Protein AF-A0A0S7XSZ0-F1 (afdb_monomer_lite)

Foldseek 3Di:
DPVPLVVVLQVVLVVLVQHPVNLVVLLVQLVVQVVPDPDDDQVSSQVSVVVVVVNHCSDDPSNSVSSVVD

Structure (mmCIF, N/CA/C/O backbone):
data_AF-A0A0S7XSZ0-F1
#
_entry.id   AF-A0A0S7XSZ0-F1
#
loop_
_atom_site.group_PDB
_atom_site.id
_atom_site.type_symbol
_atom_site.label_atom_id
_atom_site.label_alt_id
_atom_site.label_comp_id
_atom_site.label_asym_id
_atom_site.label_entity_id
_atom_site.label_seq_id
_atom_site.pdbx_PDB_ins_code
_atom_site.Cartn_x
_atom_site.Cartn_y
_atom_site.Cartn_z
_atom_site.occupancy
_atom_site.B_iso_or_equiv
_atom_site.auth_seq_id
_atom_site.auth_comp_id
_atom_site.auth_asym_id
_atom_site.auth_atom_id
_atom_site.pdbx_PDB_model_num
ATOM 1 N N . MET A 1 1 ? 2.449 -22.143 -10.960 1.00 48.97 1 MET A N 1
ATOM 2 C CA . MET A 1 1 ? 2.491 -21.616 -9.580 1.00 48.97 1 MET A CA 1
ATOM 3 C C . MET A 1 1 ? 2.573 -20.083 -9.528 1.00 48.97 1 MET A C 1
ATOM 5 O O . MET A 1 1 ? 2.748 -19.554 -8.449 1.00 48.97 1 MET A O 1
ATOM 9 N N . GLU A 1 2 ? 2.380 -19.351 -10.637 1.00 53.47 2 GLU A N 1
ATOM 10 C CA . GLU A 1 2 ? 2.299 -17.869 -10.635 1.00 53.47 2 GLU A CA 1
ATOM 11 C C . GLU A 1 2 ? 0.873 -17.319 -10.485 1.00 53.47 2 GLU A C 1
ATOM 13 O O . GLU A 1 2 ? 0.691 -16.140 -10.209 1.00 53.47 2 GLU A O 1
ATOM 18 N N . LYS A 1 3 ? -0.154 -18.166 -10.640 1.00 54.03 3 LYS A N 1
ATOM 19 C CA . LYS A 1 3 ? -1.560 -17.736 -10.608 1.00 54.03 3 LYS A CA 1
ATOM 20 C C . LYS A 1 3 ? -2.052 -17.263 -9.231 1.00 54.03 3 LYS A C 1
ATOM 22 O O . LYS A 1 3 ? -3.113 -16.672 -9.167 1.00 54.03 3 LYS A O 1
ATOM 27 N N . ASP A 1 4 ? -1.297 -17.494 -8.158 1.00 79.75 4 ASP A N 1
ATOM 28 C CA . ASP A 1 4 ? -1.787 -17.276 -6.793 1.00 79.75 4 ASP A CA 1
ATOM 29 C C . ASP A 1 4 ? -1.575 -15.843 -6.275 1.00 79.75 4 ASP A C 1
ATOM 31 O O . ASP A 1 4 ? -2.483 -15.275 -5.676 1.00 79.75 4 ASP A O 1
ATOM 35 N N . TYR A 1 5 ? -0.413 -15.213 -6.486 1.00 83.69 5 TYR A N 1
ATOM 36 C CA . TYR A 1 5 ? -0.109 -13.932 -5.821 1.00 83.69 5 TYR A CA 1
ATOM 37 C C . TYR A 1 5 ? -0.943 -12.761 -6.338 1.00 83.69 5 TYR A C 1
ATOM 39 O O . TYR A 1 5 ? -1.374 -11.927 -5.543 1.00 83.69 5 TYR A O 1
ATOM 47 N N . ILE A 1 6 ? -1.212 -12.725 -7.646 1.00 86.62 6 ILE A N 1
ATOM 48 C CA . ILE A 1 6 ? -2.061 -11.698 -8.260 1.00 86.62 6 ILE A CA 1
ATOM 49 C C . ILE A 1 6 ? -3.505 -11.845 -7.768 1.00 86.62 6 ILE A C 1
ATOM 51 O O . ILE A 1 6 ? -4.114 -10.850 -7.382 1.00 86.62 6 ILE A O 1
ATOM 55 N N . ASP A 1 7 ? -4.027 -13.072 -7.697 1.00 89.50 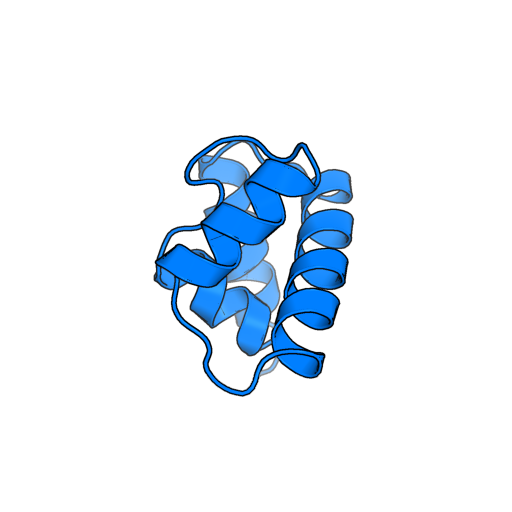7 ASP A N 1
ATOM 56 C CA . ASP A 1 7 ? -5.376 -13.337 -7.189 1.00 89.50 7 ASP A CA 1
ATOM 57 C C . ASP A 1 7 ? -5.487 -12.976 -5.695 1.00 89.50 7 ASP A C 1
ATOM 59 O O . ASP A 1 7 ? -6.452 -12.328 -5.281 1.00 89.50 7 ASP A O 1
ATOM 63 N N . TYR A 1 8 ? -4.466 -13.295 -4.886 1.00 91.75 8 TYR A N 1
ATOM 64 C CA . TYR A 1 8 ? -4.403 -12.877 -3.481 1.00 91.75 8 TYR A CA 1
ATOM 65 C C . TYR A 1 8 ? -4.297 -11.361 -3.314 1.00 91.75 8 TYR A C 1
ATOM 67 O O . TYR A 1 8 ? -4.901 -10.812 -2.390 1.00 91.75 8 TYR A O 1
ATOM 75 N N . LEU A 1 9 ? -3.538 -10.678 -4.174 1.00 93.50 9 LEU A N 1
ATOM 76 C CA . LEU A 1 9 ? -3.425 -9.223 -4.158 1.00 93.50 9 LEU A CA 1
ATOM 77 C C . LEU A 1 9 ? -4.761 -8.573 -4.518 1.00 93.50 9 LEU A C 1
ATOM 79 O O . LEU A 1 9 ? -5.207 -7.673 -3.809 1.00 93.50 9 LEU A O 1
ATOM 83 N N . LEU A 1 10 ? -5.423 -9.060 -5.568 1.00 93.06 10 LEU A N 1
ATOM 84 C CA . LEU A 1 10 ? -6.736 -8.583 -5.993 1.00 93.06 10 LEU A CA 1
ATOM 85 C C . LEU A 1 10 ? -7.777 -8.748 -4.881 1.00 93.06 10 LEU A C 1
ATOM 87 O O . LEU A 1 10 ? -8.431 -7.772 -4.517 1.00 93.06 10 LEU A O 1
ATOM 91 N N . ASP A 1 11 ? -7.898 -9.943 -4.298 1.00 93.88 11 ASP A N 1
ATOM 92 C CA . ASP A 1 11 ? -8.842 -10.213 -3.206 1.00 93.88 11 ASP A CA 1
ATOM 93 C C . ASP A 1 11 ? -8.547 -9.359 -1.959 1.00 93.88 11 ASP A C 1
ATOM 95 O O . ASP A 1 11 ? -9.455 -8.768 -1.365 1.00 93.88 11 ASP A O 1
ATOM 99 N N . HIS A 1 12 ? -7.273 -9.242 -1.573 1.00 95.44 12 HIS A N 1
ATOM 100 C CA . HIS A 1 12 ? -6.865 -8.458 -0.406 1.00 95.44 12 HIS A CA 1
ATOM 101 C C . HIS A 1 12 ? -7.147 -6.964 -0.588 1.00 95.44 12 HIS A C 1
ATOM 103 O O . HIS A 1 12 ? -7.702 -6.321 0.304 1.00 95.44 12 HIS A O 1
ATOM 109 N N . MET A 1 13 ? -6.809 -6.409 -1.750 1.00 95.31 13 MET A N 1
ATOM 110 C CA . MET A 1 13 ? -6.967 -4.981 -2.027 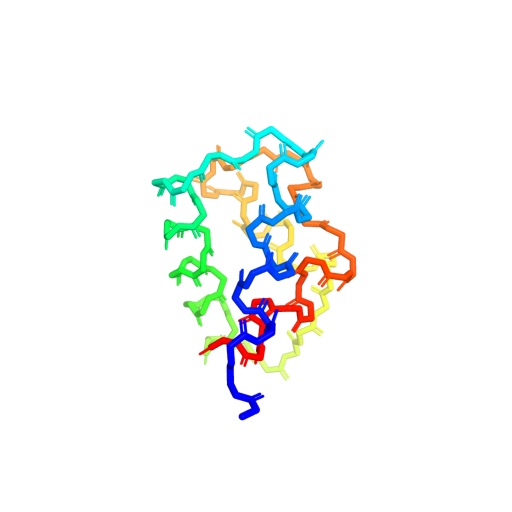1.00 95.31 13 MET A CA 1
ATOM 111 C C . MET A 1 13 ? -8.429 -4.604 -2.289 1.00 95.31 13 MET A C 1
ATOM 113 O O . MET A 1 13 ? -8.873 -3.547 -1.833 1.00 95.31 13 MET A O 1
ATOM 117 N N . ALA A 1 14 ? -9.222 -5.503 -2.879 1.00 94.38 14 ALA A N 1
ATOM 118 C CA . ALA A 1 14 ? -10.665 -5.322 -3.019 1.00 94.38 14 ALA A CA 1
ATOM 119 C C . ALA A 1 14 ? -11.364 -5.189 -1.655 1.00 94.38 14 ALA A C 1
ATOM 121 O O . ALA A 1 14 ? -12.201 -4.303 -1.473 1.00 94.38 14 ALA A O 1
ATOM 122 N N . LYS A 1 15 ? -10.970 -5.990 -0.651 1.00 94.38 15 LYS A N 1
ATOM 123 C CA . LYS A 1 15 ? -11.480 -5.874 0.734 1.00 94.38 15 LYS A CA 1
ATOM 124 C C . LYS A 1 15 ? -11.142 -4.537 1.396 1.00 94.38 15 LYS A C 1
ATOM 126 O O . LYS A 1 15 ? -11.810 -4.141 2.348 1.00 94.38 15 LYS A O 1
ATOM 131 N N . ARG A 1 16 ? -10.129 -3.833 0.886 1.00 92.50 16 ARG A N 1
ATOM 132 C CA . ARG A 1 16 ? -9.709 -2.496 1.329 1.00 92.50 16 ARG A CA 1
ATOM 133 C C . ARG A 1 16 ? -10.312 -1.368 0.481 1.00 92.50 16 ARG A C 1
ATOM 135 O O . ARG A 1 16 ? -9.948 -0.213 0.667 1.00 92.50 16 ARG A O 1
ATOM 142 N N . GLY A 1 17 ? -11.231 -1.686 -0.434 1.00 92.75 17 GLY A N 1
ATOM 143 C CA . GLY A 1 17 ? -11.903 -0.708 -1.292 1.00 92.75 17 GLY A CA 1
ATOM 144 C C . GLY A 1 17 ? -11.078 -0.244 -2.496 1.00 92.75 17 GLY A C 1
ATOM 145 O O . GLY A 1 17 ? -11.456 0.727 -3.146 1.00 92.75 17 GLY A O 1
ATOM 146 N N . VAL A 1 18 ? -9.971 -0.922 -2.812 1.00 92.75 18 VAL A N 1
ATOM 147 C CA . VAL A 1 18 ? -9.144 -0.635 -3.991 1.00 92.75 18 VAL A CA 1
ATOM 148 C C . VAL A 1 18 ? -9.635 -1.502 -5.149 1.00 92.75 18 VAL A C 1
ATOM 150 O O . VAL A 1 18 ? -9.570 -2.729 -5.088 1.00 92.75 18 VAL A O 1
ATOM 153 N N . ASN A 1 19 ? -10.154 -0.868 -6.200 1.00 92.50 19 ASN A N 1
ATOM 154 C CA . ASN A 1 19 ? -10.575 -1.566 -7.418 1.00 92.50 19 ASN A CA 1
ATOM 155 C C . ASN A 1 19 ? -9.373 -1.905 -8.323 1.00 92.50 19 ASN A C 1
ATOM 157 O O . ASN A 1 19 ? -8.244 -1.510 -8.043 1.00 92.50 19 ASN A O 1
ATOM 161 N N . ILE A 1 20 ? -9.611 -2.631 -9.418 1.00 90.88 20 ILE A N 1
ATOM 162 C CA . ILE A 1 20 ? -8.537 -3.113 -10.297 1.00 90.88 20 ILE A CA 1
ATOM 163 C C . ILE A 1 20 ? -7.742 -1.984 -10.973 1.00 90.88 20 ILE A C 1
ATOM 165 O O . ILE A 1 20 ? -6.517 -2.053 -11.027 1.00 90.88 20 ILE A O 1
ATOM 169 N N . ASP A 1 21 ? -8.406 -0.916 -11.418 1.00 91.75 21 ASP A N 1
ATOM 170 C CA . ASP A 1 21 ? -7.740 0.221 -12.068 1.00 91.75 21 ASP A CA 1
ATOM 171 C C . ASP A 1 21 ? -6.853 0.977 -11.072 1.00 91.75 21 ASP A C 1
ATOM 173 O O . ASP A 1 21 ? -5.709 1.335 -11.366 1.00 91.75 21 ASP A O 1
ATOM 177 N N . MET A 1 22 ? -7.359 1.161 -9.851 1.00 94.62 22 MET A N 1
A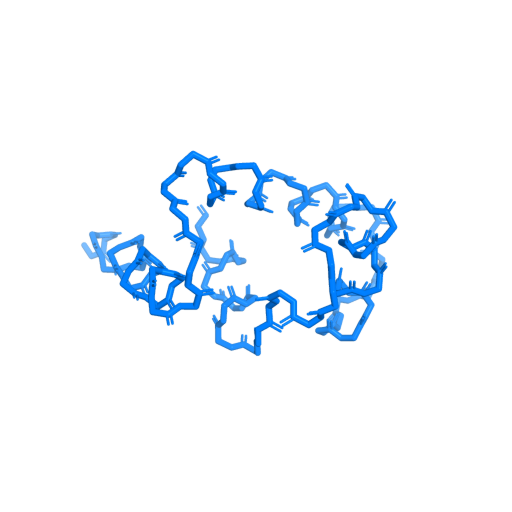TOM 178 C CA . MET A 1 22 ? -6.597 1.707 -8.735 1.00 94.62 22 MET A CA 1
ATOM 179 C C . MET A 1 22 ? -5.433 0.787 -8.362 1.00 94.62 22 MET A C 1
ATOM 181 O O . MET A 1 22 ? -4.330 1.266 -8.132 1.00 94.62 22 MET A O 1
ATOM 185 N N . LEU A 1 23 ? -5.631 -0.529 -8.342 1.00 94.69 23 LEU A N 1
ATOM 186 C CA . LEU A 1 23 ? -4.569 -1.470 -8.007 1.00 94.69 23 LEU A CA 1
ATOM 187 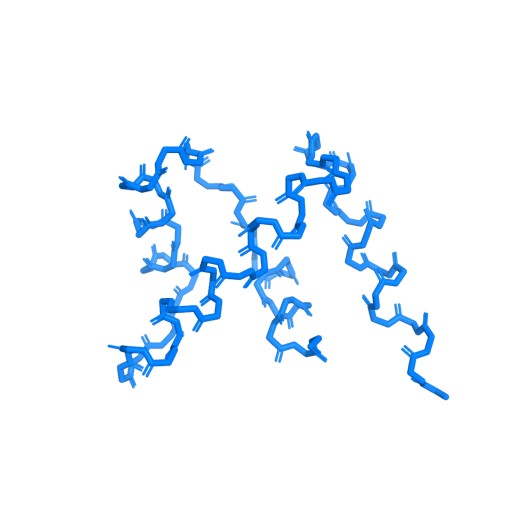C C . LEU A 1 23 ? -3.402 -1.382 -8.996 1.00 94.69 23 LEU A C 1
ATOM 189 O O . LEU A 1 23 ? -2.251 -1.337 -8.572 1.00 94.69 23 LEU A O 1
ATOM 193 N N . MET A 1 24 ? -3.683 -1.289 -10.296 1.00 94.06 24 MET A N 1
ATOM 194 C CA . MET A 1 24 ? -2.644 -1.121 -11.317 1.00 94.06 24 MET A CA 1
ATOM 195 C C . MET A 1 24 ? -1.849 0.177 -11.119 1.00 94.06 24 MET A C 1
ATOM 197 O O . MET A 1 24 ? -0.622 0.185 -11.240 1.00 94.06 24 MET A O 1
ATOM 201 N N . GLY A 1 25 ? -2.535 1.272 -10.775 1.00 96.12 25 GLY A N 1
ATOM 202 C CA . GLY A 1 25 ? -1.887 2.535 -10.415 1.00 96.12 25 GLY A CA 1
ATOM 203 C C . GLY A 1 25 ? -1.021 2.410 -9.160 1.00 96.12 25 GLY A C 1
ATOM 204 O O . GLY A 1 25 ? 0.119 2.866 -9.149 1.00 96.12 25 GLY A O 1
ATOM 205 N N . LEU A 1 26 ? -1.541 1.735 -8.137 1.00 96.19 26 LEU A N 1
ATOM 206 C CA . LEU A 1 26 ? -0.866 1.522 -6.865 1.00 96.19 26 LEU A CA 1
ATOM 207 C C . LEU A 1 26 ? 0.402 0.675 -7.028 1.00 96.19 26 LEU A C 1
ATOM 209 O O . LEU A 1 26 ? 1.443 1.051 -6.501 1.00 96.19 26 LEU A O 1
ATOM 213 N N . ILE A 1 27 ? 0.346 -0.419 -7.796 1.00 95.81 27 ILE A N 1
ATOM 214 C CA . ILE A 1 27 ? 1.513 -1.265 -8.100 1.00 95.81 27 ILE A CA 1
ATOM 215 C C . ILE A 1 27 ? 2.612 -0.435 -8.768 1.00 95.81 27 ILE A C 1
ATOM 217 O O . ILE A 1 27 ? 3.763 -0.472 -8.338 1.00 95.81 27 ILE A O 1
ATOM 221 N N . ARG A 1 28 ? 2.259 0.356 -9.789 1.00 96.00 28 ARG A N 1
ATOM 222 C CA . ARG A 1 28 ? 3.215 1.222 -10.493 1.00 96.00 28 ARG A CA 1
ATOM 223 C C . ARG A 1 28 ? 3.872 2.223 -9.544 1.00 96.00 28 ARG A C 1
ATOM 225 O O . ARG A 1 28 ? 5.095 2.360 -9.546 1.00 96.00 28 ARG A O 1
ATOM 232 N N . ASP A 1 29 ? 3.073 2.918 -8.741 1.00 96.75 29 ASP A N 1
ATOM 233 C CA . ASP A 1 29 ? 3.570 3.972 -7.860 1.00 96.75 29 ASP A CA 1
ATOM 234 C C . ASP A 1 29 ? 4.441 3.387 -6.730 1.00 96.75 29 ASP A C 1
ATOM 236 O O . ASP A 1 29 ? 5.505 3.931 -6.429 1.00 96.75 29 ASP A O 1
ATOM 240 N N . VAL A 1 30 ? 4.062 2.231 -6.170 1.00 96.31 30 VAL A N 1
ATOM 241 C C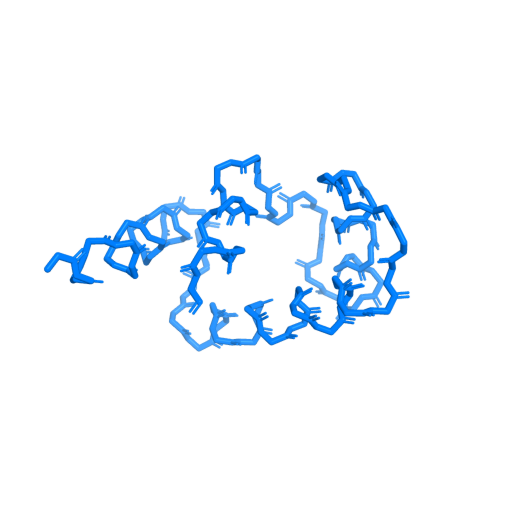A . VAL A 1 30 ? 4.897 1.474 -5.220 1.00 96.31 30 VAL A CA 1
ATOM 242 C C . VAL A 1 30 ? 6.205 1.034 -5.874 1.00 96.31 30 VAL A C 1
ATOM 244 O O . VAL A 1 30 ? 7.266 1.243 -5.288 1.00 96.31 30 VAL A O 1
ATOM 247 N N . GLY A 1 31 ? 6.163 0.497 -7.096 1.00 94.75 31 GLY A N 1
ATOM 248 C CA . GLY A 1 31 ? 7.361 0.112 -7.844 1.00 94.75 31 GLY A CA 1
ATOM 249 C C . GLY A 1 31 ? 8.326 1.285 -8.042 1.00 94.75 31 GLY A C 1
ATOM 250 O O . GLY A 1 31 ? 9.526 1.155 -7.804 1.00 94.75 31 GLY A O 1
ATOM 251 N N . HIS A 1 32 ? 7.807 2.467 -8.383 1.00 94.94 32 HIS A N 1
ATOM 252 C CA . HIS A 1 32 ? 8.611 3.686 -8.498 1.00 94.94 32 HIS A CA 1
ATOM 253 C C . HIS A 1 32 ? 9.233 4.109 -7.161 1.00 94.94 32 HIS A C 1
ATOM 255 O O . HIS A 1 32 ? 10.393 4.522 -7.133 1.00 94.94 32 HIS A O 1
ATOM 261 N N . ILE A 1 33 ? 8.491 4.016 -6.055 1.00 95.06 33 ILE A N 1
ATOM 262 C CA . ILE A 1 33 ? 9.013 4.334 -4.718 1.00 95.06 33 ILE A CA 1
ATOM 263 C C . ILE A 1 33 ? 10.157 3.383 -4.358 1.00 95.06 33 ILE A C 1
ATOM 265 O O . ILE A 1 33 ? 11.216 3.831 -3.920 1.00 95.06 33 ILE A O 1
ATOM 269 N N . VAL A 1 34 ? 9.945 2.085 -4.574 1.00 93.50 34 VAL A N 1
ATOM 270 C CA . VAL A 1 34 ? 10.877 1.008 -4.229 1.00 93.50 34 VAL A CA 1
ATOM 271 C C . VAL A 1 34 ? 12.181 1.114 -5.016 1.00 93.50 34 VAL A C 1
ATOM 273 O O . VAL A 1 34 ? 13.249 1.066 -4.417 1.00 93.50 34 VAL A O 1
ATOM 276 N N . ILE A 1 35 ? 12.120 1.342 -6.332 1.00 92.50 35 ILE A N 1
ATOM 277 C CA . ILE A 1 35 ? 13.317 1.460 -7.185 1.00 92.50 35 ILE A CA 1
ATOM 278 C C . ILE A 1 35 ? 14.194 2.659 -6.788 1.00 92.50 35 ILE A C 1
ATOM 280 O O . ILE A 1 35 ? 15.412 2.616 -6.940 1.00 92.50 35 ILE A O 1
ATOM 284 N N . ASN A 1 36 ? 13.589 3.729 -6.268 1.00 89.62 36 ASN A N 1
ATOM 285 C CA . ASN A 1 36 ? 14.289 4.966 -5.914 1.00 89.62 36 ASN A CA 1
ATOM 286 C C . ASN A 1 36 ? 14.658 5.070 -4.424 1.00 89.62 36 ASN A C 1
ATOM 288 O O . ASN A 1 36 ? 15.115 6.128 -3.985 1.00 89.62 36 ASN A O 1
ATOM 292 N N . SER A 1 37 ? 14.458 4.008 -3.639 1.00 88.06 37 SER A N 1
ATOM 293 C CA . SER A 1 37 ? 14.699 4.013 -2.193 1.00 88.06 37 SER A CA 1
ATOM 294 C C . SER A 1 37 ? 15.695 2.925 -1.799 1.00 88.06 37 SER A C 1
ATOM 296 O O . SER A 1 37 ? 15.595 1.786 -2.236 1.00 88.06 37 SER A O 1
ATOM 298 N N . SER A 1 38 ? 16.655 3.264 -0.936 1.00 83.12 38 SER A N 1
ATOM 299 C CA . SER A 1 38 ? 17.638 2.309 -0.399 1.00 83.12 38 SER A CA 1
ATOM 300 C C . SER A 1 38 ? 17.102 1.451 0.752 1.00 83.12 38 SER A C 1
ATOM 302 O O . SER A 1 38 ? 17.740 0.476 1.132 1.00 83.12 38 SER A O 1
ATOM 304 N N . ASP A 1 39 ? 15.966 1.840 1.331 1.00 84.31 39 ASP A N 1
ATOM 305 C CA . ASP A 1 39 ? 15.290 1.146 2.425 1.00 84.31 39 ASP A CA 1
ATOM 306 C C . ASP A 1 39 ? 13.781 1.135 2.147 1.00 84.31 39 ASP A C 1
ATOM 308 O O . ASP A 1 39 ? 13.208 2.156 1.754 1.00 84.31 39 ASP A O 1
ATOM 312 N N . ILE A 1 40 ? 13.148 -0.025 2.315 1.00 90.12 40 ILE A N 1
ATOM 313 C CA . ILE A 1 40 ? 11.728 -0.246 2.034 1.00 90.12 40 ILE A CA 1
ATOM 314 C C . ILE A 1 40 ? 11.059 -0.618 3.350 1.00 90.12 40 ILE A C 1
ATOM 316 O O . ILE A 1 40 ? 11.201 -1.732 3.850 1.00 90.12 40 ILE A O 1
ATOM 320 N N . SER A 1 41 ? 10.276 0.313 3.887 1.00 95.00 41 SER A N 1
ATOM 321 C CA . SER A 1 41 ? 9.393 0.055 5.022 1.00 95.00 41 SER A CA 1
ATOM 322 C C . SER A 1 41 ? 7.965 0.456 4.683 1.00 95.00 41 SER A C 1
ATOM 324 O O . SER A 1 41 ? 7.735 1.412 3.937 1.00 95.00 41 SER A O 1
ATOM 326 N N . LEU A 1 42 ? 6.991 -0.236 5.279 1.00 96.38 42 LEU A N 1
ATOM 327 C CA . LEU A 1 42 ? 5.572 0.073 5.101 1.00 96.38 42 LEU A CA 1
ATOM 328 C C . LEU A 1 42 ? 5.248 1.535 5.414 1.00 96.38 42 LEU A C 1
ATOM 330 O O . LEU A 1 42 ? 4.450 2.163 4.717 1.00 96.38 42 LEU A O 1
ATOM 334 N N . LYS A 1 43 ? 5.884 2.081 6.456 1.00 96.06 43 LYS A N 1
ATOM 335 C CA . LYS A 1 43 ? 5.721 3.478 6.852 1.00 96.06 43 LYS A CA 1
ATOM 336 C C . LYS A 1 43 ? 6.184 4.421 5.741 1.00 96.06 43 LYS A C 1
ATOM 338 O O . LYS A 1 43 ? 5.403 5.266 5.319 1.00 96.06 43 LYS A O 1
ATOM 343 N N . LEU A 1 44 ? 7.406 4.236 5.237 1.00 95.31 44 LEU A N 1
ATOM 344 C CA . LEU A 1 44 ? 7.956 5.076 4.171 1.00 95.31 44 LEU A CA 1
ATOM 345 C C . LEU A 1 44 ? 7.096 5.004 2.904 1.00 95.31 44 LEU A C 1
ATOM 347 O O . LEU A 1 44 ? 6.794 6.031 2.300 1.00 95.31 44 LEU A O 1
ATOM 351 N N . VAL A 1 45 ? 6.684 3.799 2.504 1.00 96.69 45 VAL A N 1
ATOM 352 C CA . VAL A 1 45 ? 5.870 3.612 1.297 1.00 96.69 45 VAL A CA 1
ATOM 353 C C . VAL A 1 45 ? 4.513 4.299 1.448 1.00 96.69 45 VAL A C 1
ATOM 355 O O . VAL A 1 45 ? 4.124 5.054 0.562 1.00 96.69 45 VAL A O 1
ATOM 358 N N . ASN A 1 46 ? 3.818 4.122 2.576 1.00 97.12 46 ASN A N 1
ATOM 359 C CA . ASN A 1 46 ? 2.544 4.806 2.816 1.00 97.12 46 ASN A CA 1
ATOM 360 C C . ASN A 1 46 ? 2.695 6.331 2.891 1.00 97.12 46 ASN A C 1
ATOM 362 O O . ASN A 1 46 ? 1.848 7.033 2.348 1.00 97.12 46 ASN A O 1
ATOM 366 N N . GLU A 1 47 ? 3.768 6.856 3.491 1.00 96.19 47 GLU A N 1
ATOM 367 C CA . GLU A 1 47 ? 4.048 8.299 3.485 1.00 96.19 47 GLU A CA 1
ATOM 368 C C . GLU A 1 47 ? 4.215 8.822 2.052 1.00 96.19 47 GLU A C 1
ATOM 370 O O . GLU A 1 47 ? 3.684 9.872 1.697 1.00 96.19 47 GLU A O 1
ATOM 375 N N . ARG A 1 48 ? 4.926 8.095 1.183 1.00 96.38 48 ARG A N 1
ATOM 376 C CA . ARG A 1 48 ? 5.088 8.485 -0.227 1.00 96.38 48 ARG A CA 1
ATOM 377 C C . ARG A 1 48 ? 3.785 8.380 -1.015 1.00 96.38 48 ARG A C 1
ATOM 379 O O . ARG A 1 48 ? 3.485 9.283 -1.788 1.00 96.38 48 ARG A O 1
ATOM 386 N N . LEU A 1 49 ? 2.998 7.331 -0.795 1.00 97.00 49 LEU A N 1
ATOM 387 C CA . LEU A 1 49 ? 1.685 7.172 -1.419 1.00 97.00 49 LEU A CA 1
ATOM 388 C C . LEU A 1 49 ? 0.705 8.271 -0.982 1.00 97.00 49 LEU A C 1
ATOM 390 O O . LEU A 1 49 ? -0.048 8.777 -1.813 1.00 97.00 49 LEU A O 1
ATOM 394 N N . GLU A 1 50 ? 0.753 8.701 0.282 1.00 97.50 50 GLU A N 1
ATOM 395 C CA . GLU A 1 50 ? -0.040 9.834 0.766 1.00 97.50 50 GLU A CA 1
ATOM 396 C C . GLU A 1 50 ? 0.308 11.119 -0.000 1.00 97.50 50 GLU A C 1
ATOM 398 O O . GLU A 1 50 ? -0.598 11.807 -0.471 1.00 97.50 50 GLU A O 1
ATOM 403 N N . HIS A 1 51 ? 1.599 11.397 -0.226 1.00 96.69 51 HIS A N 1
ATOM 404 C CA . HIS A 1 51 ? 2.036 12.533 -1.051 1.00 96.69 51 HIS A CA 1
ATOM 405 C C . HIS A 1 51 ? 1.575 12.442 -2.515 1.00 96.69 51 HIS A C 1
ATOM 407 O O . HIS A 1 51 ? 1.430 13.471 -3.172 1.00 96.69 51 HIS A O 1
ATOM 413 N N . LEU A 1 52 ? 1.339 11.232 -3.026 1.00 95.56 52 LEU A N 1
ATOM 414 C CA . LEU A 1 52 ? 0.802 10.985 -4.368 1.00 95.56 52 LEU A CA 1
ATOM 415 C C . LEU A 1 52 ? -0.736 11.047 -4.424 1.00 95.56 52 LEU A C 1
ATOM 417 O O . LEU A 1 52 ? -1.314 10.901 -5.497 1.00 95.56 52 LEU A O 1
ATOM 421 N N . GLY A 1 53 ? -1.408 11.287 -3.293 1.00 96.44 53 GLY A N 1
ATOM 422 C CA . GLY A 1 53 ? -2.861 11.448 -3.226 1.00 96.44 53 GLY A CA 1
ATOM 423 C C . GLY A 1 53 ? -3.646 10.159 -2.976 1.00 96.44 53 GLY A C 1
ATOM 424 O O . GLY A 1 53 ? -4.873 10.190 -3.022 1.00 96.44 53 GLY A O 1
ATOM 425 N N . TRP A 1 54 ? -2.981 9.042 -2.659 1.00 95.06 54 TRP A N 1
ATOM 426 C CA . TRP A 1 54 ? -3.656 7.778 -2.325 1.00 95.06 54 TRP A CA 1
ATOM 427 C C . TRP A 1 54 ? -4.393 7.822 -0.979 1.00 95.06 54 TRP A C 1
ATOM 429 O O . TRP A 1 54 ? -5.310 7.039 -0.741 1.00 95.06 54 TRP A O 1
ATOM 439 N N . GLY A 1 55 ? -4.012 8.754 -0.105 1.00 93.06 55 GLY A N 1
ATOM 440 C CA . GLY A 1 55 ? -4.520 8.857 1.258 1.00 93.06 55 GLY A CA 1
ATOM 441 C C . GLY A 1 55 ? -3.671 8.085 2.268 1.00 93.06 55 GLY A C 1
ATOM 442 O O . GLY A 1 55 ? -2.602 7.561 1.959 1.00 93.06 55 GLY A O 1
ATOM 443 N N . LYS A 1 56 ? -4.142 8.057 3.516 1.00 92.94 56 LYS A N 1
ATOM 444 C CA . LYS A 1 56 ? -3.398 7.488 4.646 1.00 92.94 56 LYS A CA 1
ATOM 445 C C . LYS A 1 56 ? -3.556 5.974 4.715 1.00 92.94 56 LYS A C 1
ATOM 447 O O . LYS A 1 56 ? -4.673 5.472 4.641 1.00 92.94 56 LYS A O 1
ATOM 452 N N . ASN A 1 57 ? -2.453 5.272 4.981 1.00 93.06 57 ASN A N 1
ATOM 453 C CA . ASN A 1 57 ? -2.428 3.834 5.291 1.00 93.06 57 ASN A CA 1
ATOM 454 C C . ASN A 1 57 ? -3.140 2.956 4.242 1.00 93.06 57 ASN A C 1
ATOM 456 O O . ASN A 1 57 ? -3.875 2.025 4.584 1.00 93.06 57 ASN A O 1
ATOM 460 N N . VAL A 1 58 ? -2.934 3.262 2.959 1.00 94.56 58 VAL A N 1
ATOM 461 C CA . VAL A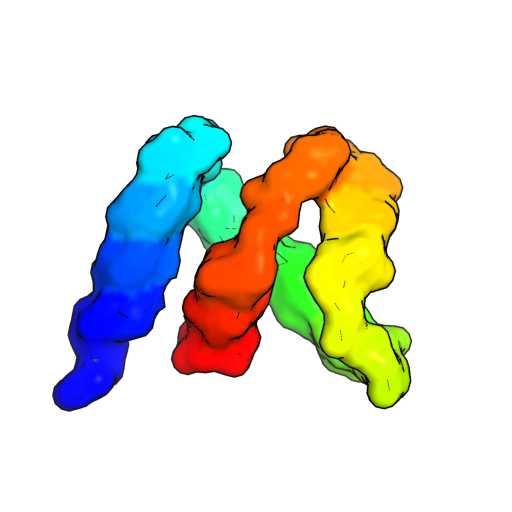 1 58 ? -3.516 2.506 1.837 1.00 94.56 58 VAL A CA 1
ATOM 462 C C . VAL A 1 58 ? -3.042 1.054 1.862 1.00 94.56 58 VAL A C 1
ATOM 464 O O . VAL A 1 58 ? -3.853 0.136 1.709 1.00 94.56 58 VAL A O 1
ATOM 467 N N . LEU A 1 59 ? -1.756 0.845 2.152 1.00 96.44 59 LEU A N 1
ATOM 468 C CA . LEU A 1 59 ? -1.154 -0.475 2.295 1.00 96.44 59 LEU A CA 1
ATOM 469 C C . LEU A 1 59 ? -1.050 -0.898 3.758 1.00 96.44 59 LEU A C 1
ATOM 471 O O . LEU A 1 59 ? -0.715 -0.102 4.636 1.00 96.44 59 LEU A O 1
ATOM 475 N N . ASP A 1 60 ? -1.268 -2.188 3.989 1.00 96.38 60 ASP A N 1
ATOM 476 C CA . ASP A 1 60 ? -0.751 -2.909 5.150 1.00 96.38 60 ASP A CA 1
ATOM 477 C C . ASP A 1 60 ? 0.477 -3.747 4.746 1.00 96.38 60 ASP A C 1
ATOM 479 O O . ASP A 1 60 ? 0.846 -3.795 3.570 1.00 96.38 60 ASP A O 1
ATOM 483 N N . GLU A 1 61 ? 1.120 -4.405 5.717 1.00 95.88 61 GLU A N 1
ATOM 484 C CA . GLU A 1 61 ? 2.318 -5.227 5.472 1.00 95.88 61 GLU A CA 1
ATOM 485 C C . GLU A 1 61 ? 2.074 -6.289 4.396 1.00 95.88 61 GLU A C 1
ATOM 487 O O . GLU A 1 61 ? 2.896 -6.486 3.505 1.00 95.88 61 GLU A O 1
ATOM 492 N N . LYS A 1 62 ? 0.909 -6.944 4.440 1.00 94.75 62 LYS A N 1
ATOM 493 C CA . LYS A 1 62 ? 0.554 -7.987 3.477 1.00 94.75 62 LYS A CA 1
ATOM 494 C C . LYS A 1 62 ? 0.381 -7.412 2.072 1.00 94.75 62 LYS A C 1
ATOM 496 O O . LYS A 1 62 ? 0.875 -8.001 1.117 1.00 94.75 62 LYS A O 1
ATOM 501 N N . GLY A 1 63 ? -0.296 -6.274 1.938 1.00 95.06 63 GLY A N 1
ATOM 502 C CA . GLY A 1 63 ? -0.484 -5.587 0.664 1.00 95.06 63 GLY A CA 1
ATOM 503 C C . GLY A 1 63 ? 0.846 -5.157 0.054 1.00 95.06 63 GLY A C 1
ATOM 504 O O . GLY A 1 63 ? 1.074 -5.398 -1.127 1.00 95.06 63 GLY A O 1
ATOM 505 N N . LEU A 1 64 ? 1.755 -4.603 0.863 1.00 96.00 64 LEU A N 1
ATOM 506 C CA . LEU A 1 64 ? 3.097 -4.253 0.399 1.00 96.00 64 LEU A CA 1
ATOM 507 C C . LEU A 1 64 ? 3.878 -5.494 -0.051 1.00 96.00 64 LEU A C 1
ATOM 509 O O . LEU A 1 64 ? 4.414 -5.501 -1.153 1.00 96.00 64 LEU A O 1
ATOM 513 N N . GLN A 1 65 ? 3.902 -6.556 0.756 1.00 94.12 65 GLN A N 1
ATOM 514 C CA . GLN A 1 65 ? 4.589 -7.803 0.403 1.00 94.12 65 GLN A CA 1
ATOM 515 C C . GLN A 1 65 ? 4.054 -8.415 -0.891 1.00 94.12 65 GLN A C 1
ATOM 517 O O . GLN A 1 65 ? 4.839 -8.842 -1.728 1.00 94.12 65 GLN A O 1
ATOM 522 N N . LEU A 1 66 ? 2.732 -8.437 -1.075 1.00 94.00 66 LEU A N 1
ATOM 523 C CA . LEU A 1 66 ? 2.119 -8.966 -2.290 1.00 94.00 66 LEU A CA 1
ATOM 524 C C . LEU A 1 66 ? 2.486 -8.131 -3.518 1.00 94.00 66 LEU A C 1
ATOM 526 O O . LEU A 1 66 ? 2.816 -8.711 -4.541 1.00 94.00 66 LEU A O 1
ATOM 530 N N . ILE A 1 67 ? 2.496 -6.798 -3.416 1.00 93.94 67 ILE A N 1
ATOM 531 C CA . ILE A 1 67 ? 2.921 -5.927 -4.525 1.00 93.94 67 ILE A CA 1
ATOM 532 C C . ILE A 1 67 ? 4.397 -6.147 -4.875 1.00 93.94 67 ILE A C 1
ATOM 534 O O . ILE A 1 67 ? 4.740 -6.143 -6.047 1.00 93.94 67 ILE A O 1
ATOM 538 N N . LEU A 1 68 ? 5.265 -6.366 -3.885 1.00 91.69 68 LEU A N 1
ATOM 539 C CA . LEU A 1 68 ? 6.694 -6.623 -4.114 1.00 91.69 68 LEU A CA 1
ATOM 540 C C . LEU A 1 68 ? 6.984 -7.987 -4.766 1.00 91.69 68 LEU A C 1
ATOM 542 O O . LEU A 1 68 ? 8.112 -8.221 -5.196 1.00 91.69 68 LEU A O 1
ATOM 546 N N . LEU A 1 69 ? 6.003 -8.893 -4.795 1.00 89.12 69 LEU A N 1
ATOM 547 C CA . LEU A 1 69 ? 6.108 -10.226 -5.396 1.00 89.12 69 LEU A CA 1
ATOM 548 C C . LEU A 1 69 ? 5.477 -10.315 -6.795 1.00 89.12 69 LEU A C 1
ATOM 550 O O . LEU A 1 69 ? 5.597 -11.367 -7.426 1.00 89.12 69 LEU A O 1
ATOM 554 N N . VAL A 1 70 ? 4.787 -9.260 -7.243 1.00 81.75 70 VAL A N 1
ATOM 555 C CA . VAL A 1 70 ? 4.182 -9.133 -8.582 1.00 81.75 70 VAL A CA 1
ATOM 556 C C . VAL A 1 70 ? 5.179 -8.497 -9.540 1.00 81.75 70 VAL A C 1
ATOM 558 O O . VAL A 1 70 ? 5.285 -9.014 -10.673 1.00 81.75 70 VAL A O 1
#

Secondary structure (DSSP, 8-state):
--HHHHHHHHHHHHHTT--HHHHHHHHHHHHHHHHT-SS--HHHHHHHHHHTT--TT---HHHHHHHHT-

Radius of gyration: 11.38 Å; chains: 1; bounding box: 30×34×19 Å

Sequence (70 aa):
MEKDYIDYLLDHMAKRGVNIDMLMGLIRDVGHIVINSSDISLKLVNERLEHLGWGKNVLDEKGLQLILLV

pLDDT: mean 91.54, std 9.15, range [48.97, 97.5]